Protein AF-V6IUZ9-F1 (afdb_monomer)

Structure (mmCIF, N/CA/C/O backbone):
data_AF-V6IUZ9-F1
#
_entry.id   AF-V6IUZ9-F1
#
loop_
_atom_site.group_PDB
_atom_site.id
_atom_site.type_symbol
_atom_site.label_atom_id
_atom_site.label_alt_id
_atom_site.label_comp_id
_atom_site.label_asym_id
_atom_site.label_entity_id
_atom_site.label_seq_id
_atom_site.pdbx_PDB_ins_code
_atom_site.Cartn_x
_atom_site.Cartn_y
_atom_site.Cartn_z
_atom_site.occupancy
_atom_site.B_iso_or_equiv
_atom_site.auth_seq_id
_atom_site.auth_comp_id
_atom_site.auth_asym_id
_atom_site.auth_atom_id
_atom_site.pdbx_PDB_model_num
ATOM 1 N N . MET A 1 1 ? -15.419 5.160 4.694 1.00 86.56 1 MET A N 1
ATOM 2 C CA . MET A 1 1 ? -15.699 4.180 3.607 1.00 86.56 1 MET A CA 1
ATOM 3 C C . MET A 1 1 ? -14.769 3.001 3.782 1.00 86.56 1 MET A C 1
ATOM 5 O O . MET A 1 1 ? -13.573 3.229 3.880 1.00 86.56 1 MET A O 1
ATOM 9 N N . ILE A 1 2 ? -15.279 1.770 3.816 1.00 90.25 2 ILE A N 1
ATOM 10 C CA . ILE A 1 2 ? -14.413 0.590 3.940 1.00 90.25 2 ILE A CA 1
ATOM 11 C C . ILE A 1 2 ? -13.871 0.221 2.558 1.00 90.25 2 ILE A C 1
ATOM 13 O O . ILE A 1 2 ? -14.644 0.070 1.610 1.00 90.25 2 ILE A O 1
ATOM 17 N N . ARG A 1 3 ? -12.548 0.097 2.434 1.00 90.25 3 ARG A N 1
ATOM 18 C CA . ARG A 1 3 ? -11.865 -0.274 1.189 1.00 90.25 3 ARG A CA 1
ATOM 19 C C . ARG A 1 3 ? -10.835 -1.363 1.442 1.00 90.25 3 ARG A C 1
ATOM 21 O O . ARG A 1 3 ? -10.183 -1.391 2.481 1.00 90.25 3 ARG A O 1
ATOM 28 N N . LYS A 1 4 ? -10.644 -2.218 0.438 1.00 94.12 4 LYS A N 1
ATOM 29 C CA . LYS A 1 4 ? -9.574 -3.216 0.422 1.00 94.12 4 LYS A CA 1
ATOM 30 C C . LYS A 1 4 ? -8.255 -2.566 0.018 1.00 94.12 4 LYS A C 1
ATOM 32 O O . LYS A 1 4 ? -8.095 -2.129 -1.123 1.00 94.12 4 LYS A O 1
ATOM 37 N N . MET A 1 5 ? -7.314 -2.555 0.951 1.00 94.38 5 MET A N 1
ATOM 38 C CA . MET A 1 5 ? -5.925 -2.181 0.744 1.00 94.38 5 MET A CA 1
ATOM 39 C C . MET A 1 5 ? -5.092 -3.429 0.461 1.00 94.38 5 MET A C 1
ATOM 41 O O . MET A 1 5 ? -5.119 -4.395 1.225 1.00 94.38 5 MET A O 1
ATOM 45 N N . ILE A 1 6 ? -4.333 -3.408 -0.629 1.00 95.44 6 ILE A N 1
ATOM 46 C CA . ILE A 1 6 ? -3.400 -4.469 -1.007 1.00 95.44 6 ILE A CA 1
ATOM 47 C C . ILE A 1 6 ? -1.989 -3.919 -0.859 1.00 95.44 6 ILE A C 1
ATOM 49 O O . ILE A 1 6 ? -1.600 -2.983 -1.556 1.00 95.44 6 ILE A O 1
ATOM 53 N N . ILE A 1 7 ? -1.214 -4.525 0.034 1.00 93.25 7 ILE A N 1
ATOM 54 C CA . ILE A 1 7 ? 0.199 -4.198 0.194 1.00 93.25 7 ILE A CA 1
ATOM 55 C C . ILE A 1 7 ? 0.966 -5.004 -0.847 1.00 93.25 7 ILE A C 1
ATOM 57 O O . ILE A 1 7 ? 0.860 -6.232 -0.882 1.00 93.25 7 ILE A O 1
ATOM 61 N N . ILE A 1 8 ? 1.730 -4.323 -1.694 1.00 91.88 8 ILE A N 1
ATOM 62 C CA . ILE A 1 8 ? 2.538 -4.937 -2.744 1.00 91.88 8 ILE A CA 1
ATOM 63 C C . ILE A 1 8 ? 4.029 -4.713 -2.505 1.00 91.88 8 ILE A C 1
ATOM 65 O O . ILE A 1 8 ? 4.448 -3.772 -1.825 1.00 91.88 8 ILE A O 1
ATOM 69 N N . LYS A 1 9 ? 4.842 -5.573 -3.114 1.00 87.50 9 LYS A N 1
ATOM 70 C CA . LYS A 1 9 ? 6.285 -5.382 -3.235 1.00 87.50 9 LYS A CA 1
ATOM 71 C C . LYS A 1 9 ? 6.705 -5.674 -4.670 1.00 87.50 9 LYS A C 1
ATOM 73 O O . LYS A 1 9 ? 6.317 -6.692 -5.239 1.00 87.50 9 LYS A O 1
ATOM 78 N N . PHE A 1 10 ? 7.478 -4.763 -5.253 1.00 82.75 10 PHE A N 1
ATOM 79 C CA . PHE A 1 10 ? 8.075 -4.967 -6.569 1.00 82.75 10 PHE A CA 1
ATOM 80 C C . PHE A 1 10 ? 9.239 -5.955 -6.463 1.00 82.75 10 PHE A C 1
ATOM 82 O O . PHE A 1 10 ? 10.078 -5.820 -5.570 1.00 82.75 10 PHE A O 1
ATOM 89 N N . LEU A 1 11 ? 9.263 -6.940 -7.362 1.00 75.69 11 LEU A N 1
ATOM 90 C CA . LEU A 1 11 ? 10.413 -7.824 -7.585 1.00 75.69 11 LEU A CA 1
ATOM 91 C C . LEU A 1 11 ? 11.444 -7.118 -8.459 1.00 75.69 11 LEU A C 1
ATOM 93 O O . LEU A 1 11 ? 12.626 -7.102 -8.142 1.00 75.69 11 LEU A O 1
ATOM 97 N N . ASP A 1 12 ? 10.950 -6.478 -9.516 1.00 69.12 12 ASP A N 1
ATOM 98 C CA . ASP A 1 12 ? 11.737 -5.695 -10.450 1.00 69.12 12 ASP A CA 1
ATOM 99 C C . ASP A 1 12 ? 10.985 -4.399 -10.766 1.00 69.12 12 ASP A C 1
ATOM 101 O O . ASP A 1 12 ? 9.831 -4.405 -11.211 1.00 69.12 12 ASP A O 1
ATOM 105 N N . ARG A 1 13 ? 11.650 -3.272 -10.507 1.00 63.53 13 ARG A N 1
ATOM 106 C CA . ARG A 1 13 ? 11.099 -1.934 -10.740 1.00 63.53 13 ARG A CA 1
ATOM 107 C C . ARG A 1 13 ? 11.005 -1.596 -12.230 1.00 63.53 13 ARG A C 1
ATOM 109 O O . ARG A 1 13 ? 10.124 -0.824 -12.594 1.00 63.53 13 ARG A O 1
ATOM 116 N N . ARG A 1 14 ? 11.867 -2.163 -13.086 1.00 66.19 14 ARG A N 1
ATOM 117 C CA . ARG A 1 14 ? 11.869 -1.927 -14.542 1.00 66.19 14 ARG A CA 1
ATOM 118 C C . ARG A 1 14 ? 10.701 -2.637 -15.226 1.00 66.19 14 ARG A C 1
ATOM 120 O O . ARG A 1 14 ? 10.122 -2.101 -16.163 1.00 66.19 14 ARG A O 1
ATOM 127 N N . HIS A 1 15 ? 10.311 -3.802 -14.715 1.00 63.91 15 HIS A N 1
ATOM 128 C CA . HIS A 1 15 ? 9.283 -4.645 -15.332 1.00 63.91 15 HIS A CA 1
ATOM 129 C C . HIS A 1 15 ? 7.888 -4.472 -14.711 1.00 63.91 15 HIS A C 1
ATOM 131 O O . HIS A 1 15 ? 6.947 -5.150 -15.112 1.00 63.91 15 HIS A O 1
ATOM 137 N N . SER A 1 16 ? 7.730 -3.559 -13.740 1.00 68.12 16 SER A N 1
ATOM 138 C CA . SER A 1 16 ? 6.484 -3.362 -12.975 1.00 68.12 16 SER A CA 1
ATOM 139 C C . SER A 1 16 ? 5.926 -4.657 -12.369 1.00 68.12 16 SER A C 1
ATOM 141 O O . SER A 1 16 ? 4.742 -4.736 -12.040 1.00 68.12 16 SER A O 1
ATOM 143 N N . THR A 1 17 ? 6.775 -5.670 -12.187 1.00 81.56 17 THR A N 1
ATOM 144 C CA . THR A 1 17 ? 6.373 -6.962 -11.644 1.00 81.56 17 THR A CA 1
ATOM 145 C C . THR A 1 17 ? 6.303 -6.841 -10.134 1.00 81.56 17 THR A C 1
ATOM 147 O O . THR A 1 17 ? 7.313 -6.621 -9.459 1.00 81.56 17 THR A O 1
ATOM 150 N N . TRP A 1 18 ? 5.101 -6.990 -9.591 1.00 86.06 18 TRP A N 1
ATOM 151 C CA . TRP A 1 18 ? 4.844 -6.952 -8.160 1.00 86.06 18 TRP A CA 1
ATOM 152 C C . TRP A 1 18 ? 4.139 -8.217 -7.700 1.00 86.06 18 TRP A C 1
ATOM 154 O O . TRP A 1 18 ? 3.449 -8.890 -8.462 1.00 86.06 18 TRP A O 1
ATOM 164 N N . TYR A 1 19 ? 4.289 -8.510 -6.416 1.00 87.12 19 TYR A N 1
ATOM 165 C CA . TYR A 1 19 ? 3.517 -9.537 -5.742 1.00 87.12 19 TYR A CA 1
ATOM 166 C C . TYR A 1 19 ? 2.780 -8.939 -4.552 1.00 87.12 19 TYR A C 1
ATOM 168 O O . TYR A 1 19 ? 3.189 -7.934 -3.961 1.00 87.12 19 TYR A O 1
ATOM 176 N N . LYS A 1 20 ? 1.659 -9.570 -4.219 1.00 91.19 20 LYS A N 1
ATOM 177 C CA . LYS A 1 20 ? 0.869 -9.246 -3.041 1.00 91.19 20 LYS A CA 1
ATOM 178 C C . LYS A 1 20 ? 1.603 -9.738 -1.797 1.00 91.19 20 LYS A C 1
ATOM 180 O O . LYS A 1 20 ? 1.891 -10.923 -1.680 1.00 91.19 20 LYS A O 1
ATOM 185 N N . VAL A 1 21 ? 1.872 -8.822 -0.879 1.00 91.25 21 VAL A N 1
ATOM 186 C CA . VAL A 1 21 ? 2.461 -9.110 0.432 1.00 91.25 21 VAL A CA 1
ATOM 187 C C . VAL A 1 21 ? 1.362 -9.384 1.448 1.00 91.25 21 VAL A C 1
ATOM 189 O O . VAL A 1 21 ? 1.450 -10.343 2.203 1.00 91.25 21 VAL A O 1
ATOM 192 N N . ASP A 1 22 ? 0.330 -8.538 1.469 1.00 93.44 22 ASP A N 1
ATOM 193 C CA . ASP A 1 22 ? -0.728 -8.585 2.478 1.00 93.44 22 ASP A CA 1
ATOM 194 C C . ASP A 1 22 ? -2.002 -7.885 1.962 1.00 93.44 22 ASP A C 1
ATOM 196 O O . ASP A 1 22 ? -1.977 -7.178 0.947 1.00 93.44 22 ASP A O 1
ATOM 200 N N . GLN A 1 23 ? -3.130 -8.092 2.639 1.00 94.69 23 GLN A N 1
ATOM 201 C CA . GLN A 1 23 ? -4.397 -7.419 2.367 1.00 94.69 23 GLN A CA 1
ATOM 202 C C . GLN A 1 23 ? -5.101 -7.047 3.663 1.00 94.69 23 GLN A C 1
ATOM 204 O O . GLN A 1 23 ? -5.232 -7.871 4.562 1.00 94.69 23 GLN A O 1
ATOM 209 N N . LYS A 1 24 ? -5.631 -5.826 3.711 1.00 93.12 24 LYS A N 1
ATOM 210 C CA . LYS A 1 24 ? -6.380 -5.316 4.858 1.00 93.12 24 LYS A CA 1
ATOM 211 C C . LYS A 1 24 ? -7.601 -4.548 4.401 1.00 93.12 24 LYS A C 1
ATOM 213 O O . LYS A 1 24 ? -7.559 -3.891 3.363 1.00 93.12 24 LYS A O 1
ATOM 218 N N . ASP A 1 25 ? -8.652 -4.597 5.199 1.00 94.25 25 ASP A N 1
ATOM 219 C CA . ASP A 1 25 ? -9.750 -3.651 5.076 1.00 94.25 25 ASP A CA 1
ATOM 220 C C . ASP A 1 25 ? -9.400 -2.415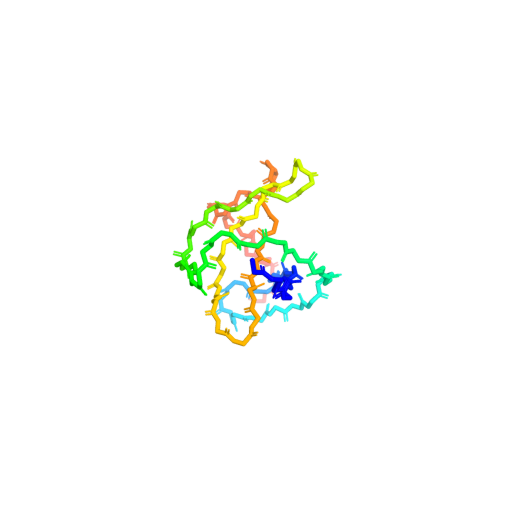 5.903 1.00 94.25 25 ASP A C 1
ATOM 222 O O . ASP A 1 25 ? -9.002 -2.523 7.064 1.00 94.25 25 ASP A O 1
ATOM 226 N N . ILE A 1 26 ? -9.480 -1.246 5.277 1.00 92.25 26 ILE A N 1
ATOM 227 C CA . ILE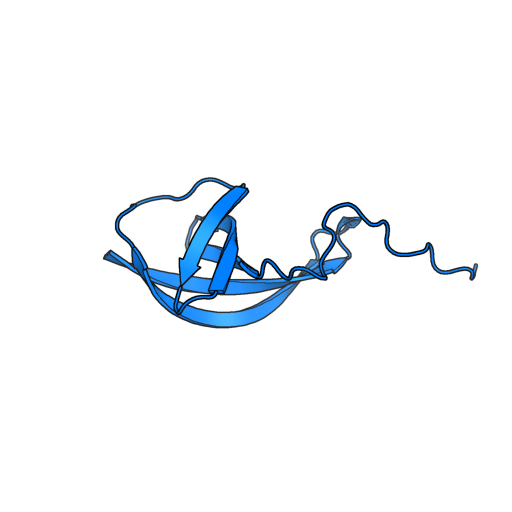 A 1 26 ? -9.180 0.034 5.912 1.00 92.25 26 ILE A CA 1
ATOM 228 C C . ILE A 1 26 ? -10.378 0.962 5.797 1.00 92.25 26 ILE A C 1
ATOM 230 O O . ILE A 1 26 ? -11.139 0.911 4.826 1.00 92.25 26 ILE A O 1
ATOM 234 N N . GLU A 1 27 ? -10.526 1.837 6.782 1.00 91.25 27 GLU A N 1
ATOM 235 C CA . GLU A 1 27 ? -11.468 2.937 6.699 1.00 91.25 27 GLU A CA 1
ATOM 236 C C . GLU A 1 27 ? -10.793 4.153 6.059 1.00 91.25 27 GLU A C 1
ATOM 238 O O . GLU A 1 27 ? -9.822 4.703 6.573 1.00 91.25 27 GLU A O 1
ATOM 243 N N . CYS A 1 28 ? -11.304 4.556 4.899 1.00 85.94 28 CYS A N 1
ATOM 244 C CA . CYS A 1 28 ? -10.835 5.714 4.154 1.00 85.94 28 CYS A CA 1
ATOM 245 C C . CYS A 1 28 ? -11.822 6.874 4.274 1.00 85.94 28 CYS A C 1
ATOM 247 O O . CYS A 1 28 ? -13.038 6.689 4.126 1.00 85.94 28 CYS A O 1
ATOM 249 N N . ASN A 1 29 ? -11.267 8.078 4.419 1.00 84.75 29 ASN A N 1
ATOM 250 C CA . ASN A 1 29 ? -12.003 9.339 4.300 1.00 84.75 29 ASN A CA 1
ATOM 251 C C . ASN A 1 29 ? -12.145 9.788 2.836 1.00 84.75 29 ASN A C 1
ATOM 253 O O . ASN A 1 29 ? -13.061 10.533 2.501 1.00 84.75 29 ASN A O 1
ATOM 257 N N . HIS A 1 30 ? -11.262 9.309 1.952 1.00 84.19 30 HIS A N 1
ATOM 258 C CA . HIS A 1 30 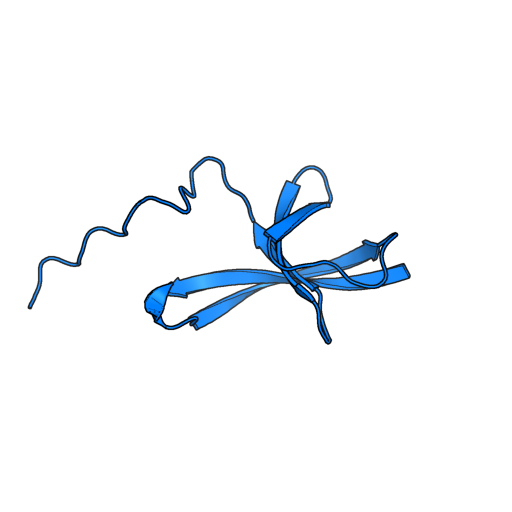? -11.233 9.678 0.538 1.00 84.19 30 HIS A CA 1
ATOM 259 C C . HIS A 1 30 ? -11.803 8.574 -0.351 1.00 84.19 30 HIS A C 1
ATOM 261 O O . HIS A 1 30 ? -11.588 7.381 -0.122 1.00 84.19 30 HIS A O 1
ATOM 267 N N . ARG A 1 31 ? -12.519 8.990 -1.402 1.00 85.06 31 ARG A N 1
ATOM 268 C CA . ARG A 1 31 ? -13.056 8.082 -2.424 1.00 85.06 31 ARG A CA 1
ATOM 269 C C . ARG A 1 31 ? -11.978 7.570 -3.373 1.00 85.06 31 ARG A C 1
ATOM 271 O O . ARG A 1 31 ? -12.058 6.422 -3.794 1.00 85.06 31 ARG A O 1
ATOM 278 N N . HIS A 1 32 ? -10.994 8.415 -3.668 1.00 87.94 32 HIS A N 1
ATOM 279 C CA . HIS A 1 32 ? -9.837 8.084 -4.486 1.00 87.94 32 HIS A CA 1
ATOM 280 C C . HIS A 1 32 ? -8.576 8.694 -3.878 1.00 87.94 32 HIS A C 1
ATOM 282 O O . HIS A 1 32 ? -8.626 9.805 -3.349 1.00 87.94 32 HIS A O 1
ATOM 288 N N . TYR A 1 33 ? -7.481 7.955 -3.973 1.00 92.00 33 TYR A N 1
ATOM 289 C CA . TYR A 1 33 ? -6.124 8.392 -3.696 1.00 92.00 33 TYR A CA 1
ATOM 290 C C . TYR A 1 33 ? -5.358 8.504 -5.010 1.00 92.00 33 TYR A C 1
ATOM 292 O O . TYR A 1 33 ? -5.597 7.747 -5.953 1.00 92.00 33 TYR A O 1
ATOM 300 N N . TYR A 1 34 ? -4.422 9.439 -5.071 1.00 93.00 34 TYR A N 1
ATOM 301 C CA . TYR A 1 34 ? -3.540 9.599 -6.214 1.00 93.00 34 TYR A CA 1
ATOM 302 C C . TYR A 1 34 ? -2.259 8.796 -6.017 1.00 93.00 34 TYR A C 1
ATOM 304 O O . TYR A 1 34 ? -1.790 8.569 -4.902 1.00 93.00 34 TYR A O 1
ATOM 312 N N . LYS A 1 35 ? -1.663 8.362 -7.128 1.00 92.00 35 LYS A N 1
ATOM 313 C CA . LYS A 1 35 ? -0.339 7.742 -7.101 1.00 92.00 35 LYS A CA 1
ATOM 314 C C . LYS A 1 35 ? 0.667 8.703 -6.462 1.00 92.00 35 LYS A C 1
ATOM 316 O O . LYS A 1 35 ? 0.785 9.846 -6.892 1.00 92.00 35 LYS A O 1
ATOM 321 N N . GLY A 1 36 ? 1.422 8.207 -5.487 1.00 89.25 36 GLY A N 1
ATOM 322 C CA . GLY A 1 36 ? 2.370 8.989 -4.697 1.00 89.25 36 GLY A CA 1
ATOM 323 C C . GLY A 1 36 ? 1.809 9.506 -3.371 1.00 89.25 36 GLY A C 1
ATOM 324 O O . GLY A 1 36 ? 2.603 9.927 -2.531 1.00 89.25 36 GLY A O 1
ATOM 325 N N . ASP A 1 37 ? 0.492 9.432 -3.144 1.00 93.62 37 ASP A N 1
ATOM 326 C CA . ASP A 1 37 ? -0.092 9.795 -1.853 1.00 93.62 37 ASP A CA 1
ATOM 327 C C . ASP A 1 37 ? 0.474 8.916 -0.736 1.00 93.62 37 ASP A C 1
ATOM 329 O O . ASP A 1 37 ? 0.739 7.724 -0.917 1.00 93.62 37 ASP A O 1
ATOM 333 N N . ILE A 1 38 ? 0.633 9.508 0.446 1.00 91.88 38 ILE A N 1
ATOM 334 C CA . ILE A 1 38 ? 1.076 8.793 1.639 1.00 91.88 38 ILE A CA 1
ATOM 335 C C . ILE A 1 38 ? -0.134 8.554 2.529 1.00 91.88 38 ILE A C 1
ATOM 337 O O . ILE A 1 38 ? -0.796 9.497 2.956 1.00 91.88 38 ILE A O 1
ATOM 341 N N . ILE A 1 39 ? -0.381 7.289 2.851 1.00 90.81 39 ILE A N 1
ATOM 342 C CA . ILE A 1 39 ? -1.395 6.893 3.824 1.00 90.81 39 ILE A CA 1
ATOM 343 C C . ILE A 1 39 ? -0.732 6.279 5.050 1.00 90.81 39 ILE A C 1
ATOM 345 O O . ILE A 1 39 ? 0.299 5.609 4.949 1.00 90.81 39 ILE A O 1
ATOM 349 N N . GLU A 1 40 ? -1.342 6.481 6.210 1.00 91.56 40 GLU A N 1
ATOM 350 C CA . GLU A 1 40 ? -0.903 5.878 7.460 1.00 91.56 40 GLU A CA 1
ATOM 351 C C . GLU A 1 40 ? -1.974 4.921 7.975 1.00 91.56 40 GLU A C 1
ATOM 353 O O . GLU A 1 40 ? -3.133 5.294 8.144 1.00 91.56 40 GLU A O 1
ATOM 358 N N . VAL A 1 41 ? -1.588 3.664 8.189 1.00 89.12 41 VAL A N 1
ATOM 359 C CA . VAL A 1 41 ? -2.480 2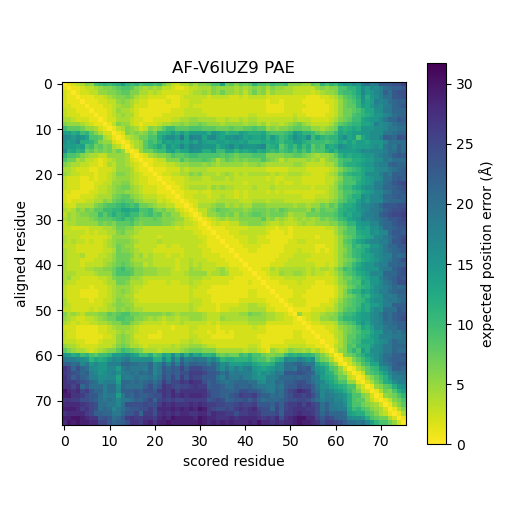.605 8.668 1.00 89.12 41 VAL A CA 1
ATOM 360 C C . VAL A 1 41 ? -1.753 1.832 9.759 1.00 89.12 41 VAL A C 1
ATOM 362 O O . VAL A 1 41 ? -0.685 1.269 9.517 1.00 89.12 41 VAL A O 1
ATOM 365 N N . ASN A 1 42 ? -2.331 1.784 10.962 1.00 88.06 42 ASN A N 1
ATOM 366 C CA . ASN A 1 42 ? -1.758 1.115 12.139 1.00 88.06 42 ASN A CA 1
ATOM 367 C C . ASN A 1 42 ? -0.309 1.555 12.442 1.00 8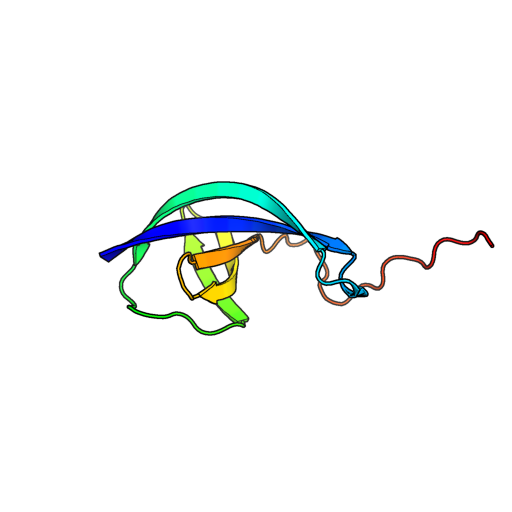8.06 42 ASN A C 1
ATOM 369 O O . ASN A 1 42 ? 0.558 0.712 12.680 1.00 88.06 42 ASN A O 1
ATOM 373 N N . GLY A 1 43 ? -0.033 2.862 12.359 1.00 88.25 43 GLY A N 1
ATOM 374 C CA . GLY A 1 43 ? 1.295 3.439 12.604 1.00 88.25 43 GLY A CA 1
ATOM 375 C C . GLY A 1 43 ? 2.343 3.119 11.531 1.00 88.25 43 GLY A C 1
ATOM 376 O O . GLY A 1 43 ? 3.531 3.348 11.740 1.00 88.25 43 GLY A O 1
ATOM 377 N N . LYS A 1 44 ? 1.933 2.558 10.386 1.00 90.25 44 LYS A N 1
ATOM 378 C CA . LYS A 1 44 ? 2.809 2.280 9.242 1.00 90.25 44 LYS A CA 1
ATOM 379 C C . LYS A 1 44 ? 2.437 3.171 8.071 1.00 90.25 44 LYS A C 1
ATOM 381 O O . LYS A 1 44 ? 1.258 3.314 7.748 1.00 90.25 44 LYS A O 1
ATOM 386 N N . ARG A 1 45 ? 3.452 3.726 7.409 1.00 91.88 45 ARG A N 1
ATOM 387 C CA . ARG A 1 45 ? 3.285 4.590 6.238 1.00 91.88 45 ARG A CA 1
ATOM 388 C C . ARG A 1 45 ? 3.389 3.777 4.957 1.00 91.88 45 ARG A C 1
ATOM 390 O O . ARG A 1 45 ? 4.281 2.940 4.796 1.00 91.88 45 ARG A O 1
ATOM 397 N N . TYR A 1 46 ? 2.479 4.047 4.036 1.00 92.31 46 TYR A N 1
ATOM 398 C CA . TYR A 1 46 ? 2.425 3.402 2.738 1.00 92.31 46 TYR A CA 1
ATOM 399 C C . TYR A 1 46 ? 2.298 4.452 1.637 1.00 92.31 46 TYR A C 1
ATOM 401 O O . TYR A 1 46 ? 1.561 5.422 1.785 1.00 92.31 46 TYR A O 1
ATOM 409 N N . CYS A 1 47 ? 3.004 4.236 0.531 1.00 92.62 47 CYS A N 1
ATOM 410 C CA . CYS A 1 47 ? 2.894 5.038 -0.679 1.00 92.62 47 CYS A CA 1
ATOM 411 C C . CYS A 1 47 ? 1.874 4.395 -1.619 1.00 92.62 47 CYS A C 1
ATOM 413 O O . CYS A 1 47 ? 1.955 3.194 -1.901 1.00 92.62 47 CYS A O 1
ATOM 415 N N . VAL A 1 48 ? 0.919 5.182 -2.100 1.00 93.19 48 VAL A N 1
ATOM 416 C CA . VAL A 1 48 ? -0.095 4.742 -3.052 1.00 93.19 48 VAL A CA 1
ATOM 417 C C . VAL A 1 48 ? 0.547 4.538 -4.417 1.00 93.19 48 VAL A C 1
ATOM 419 O O . VAL A 1 48 ? 1.163 5.436 -4.987 1.00 93.19 48 VAL A O 1
ATOM 422 N N . ILE A 1 49 ? 0.393 3.332 -4.950 1.00 92.50 49 ILE A N 1
ATOM 423 C CA . ILE A 1 49 ? 0.873 2.968 -6.282 1.00 92.50 49 ILE A CA 1
ATOM 424 C C . ILE A 1 49 ? -0.251 3.110 -7.301 1.00 92.50 49 ILE A C 1
ATOM 426 O O . ILE A 1 49 ? -0.010 3.580 -8.412 1.00 92.50 49 ILE A O 1
ATOM 430 N N . ASP A 1 50 ? -1.459 2.700 -6.916 1.00 92.81 50 ASP A N 1
ATOM 431 C CA . ASP A 1 50 ? -2.642 2.703 -7.764 1.00 92.81 50 ASP A CA 1
ATOM 432 C C . ASP A 1 50 ? -3.922 2.623 -6.916 1.00 92.81 50 ASP A C 1
ATOM 434 O O . ASP A 1 50 ? -3.922 1.996 -5.853 1.00 92.81 50 ASP A O 1
ATOM 438 N N . ASP A 1 5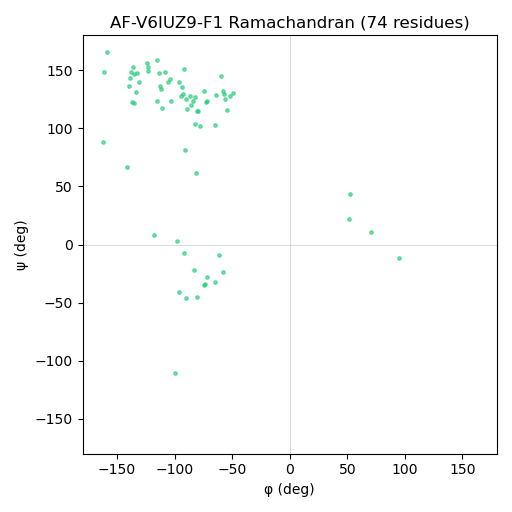1 ? -5.012 3.227 -7.390 1.00 92.31 51 ASP A N 1
ATOM 439 C CA . ASP A 1 51 ? -6.287 3.258 -6.672 1.00 92.31 51 ASP A CA 1
ATOM 440 C C . ASP A 1 51 ? -7.514 3.112 -7.586 1.00 92.31 51 ASP A C 1
ATOM 442 O O . ASP A 1 51 ? -8.344 4.014 -7.748 1.00 92.31 51 ASP A O 1
ATOM 446 N N . HIS A 1 52 ? -7.627 1.926 -8.181 1.00 88.19 52 HIS A N 1
ATOM 447 C CA . HIS A 1 52 ? -8.782 1.508 -8.972 1.00 88.19 52 HIS A CA 1
ATOM 448 C C . HIS A 1 52 ? -9.725 0.612 -8.150 1.00 88.19 52 HIS A C 1
ATOM 450 O O . HIS A 1 52 ? -10.382 1.069 -7.219 1.00 88.19 52 HIS A O 1
ATOM 456 N N . THR A 1 53 ? -9.807 -0.682 -8.479 1.00 87.69 53 THR A N 1
ATOM 457 C CA . THR A 1 53 ? -10.642 -1.664 -7.763 1.00 87.69 53 THR A CA 1
ATOM 458 C C . THR A 1 53 ? -10.185 -1.879 -6.320 1.00 87.69 53 THR A C 1
ATOM 460 O O . THR A 1 53 ? -10.995 -2.157 -5.439 1.00 87.69 53 THR A O 1
ATOM 463 N N . TYR A 1 54 ? -8.880 -1.762 -6.087 1.00 91.25 54 TYR A N 1
ATOM 464 C CA . TYR A 1 54 ? -8.238 -1.928 -4.792 1.00 91.25 54 TYR A CA 1
ATOM 465 C C . TYR A 1 54 ? -7.231 -0.806 -4.600 1.00 91.25 54 TYR A C 1
ATOM 467 O O . TYR A 1 54 ? -6.567 -0.418 -5.563 1.00 91.25 54 TYR A O 1
ATOM 475 N N . LEU A 1 55 ? -7.065 -0.364 -3.355 1.00 94.44 55 LEU A N 1
ATOM 476 C CA . LEU A 1 55 ? -6.011 0.576 -3.008 1.00 94.44 55 LEU A CA 1
ATOM 477 C C . LEU A 1 55 ? -4.689 -0.190 -2.913 1.00 94.44 55 LEU A C 1
ATOM 479 O O . LEU A 1 55 ? -4.444 -0.904 -1.937 1.00 94.44 55 LEU A O 1
ATOM 483 N N . ARG A 1 56 ? -3.853 -0.095 -3.946 1.00 94.38 56 ARG A N 1
ATOM 484 C CA . ARG A 1 56 ? -2.545 -0.755 -3.994 1.00 94.38 56 ARG A CA 1
ATOM 485 C C . ARG A 1 56 ? -1.492 0.168 -3.430 1.00 94.38 56 ARG A C 1
ATOM 487 O O . ARG A 1 56 ? -1.302 1.283 -3.915 1.00 94.38 56 ARG A O 1
ATOM 494 N N . VAL A 1 57 ? -0.767 -0.327 -2.438 1.00 92.81 57 VAL A N 1
ATOM 495 C CA . VAL A 1 57 ? 0.220 0.476 -1.730 1.00 92.81 57 VAL A CA 1
ATOM 496 C C . VAL A 1 57 ? 1.512 -0.283 -1.514 1.00 92.81 57 VAL A C 1
ATOM 498 O O . VAL A 1 57 ? 1.527 -1.507 -1.397 1.00 92.81 57 VAL A O 1
ATOM 501 N N . GLN A 1 58 ? 2.604 0.457 -1.415 1.00 91.38 58 GLN A N 1
ATOM 502 C CA . GLN A 1 58 ? 3.906 -0.070 -1.049 1.00 91.38 58 GLN A CA 1
ATOM 503 C C . GLN A 1 58 ? 4.307 0.471 0.321 1.00 91.38 58 GLN A C 1
ATOM 505 O O . GLN A 1 58 ? 4.178 1.664 0.584 1.00 91.38 58 GLN A O 1
ATOM 510 N N . MET A 1 59 ? 4.796 -0.401 1.204 1.00 89.69 59 MET A N 1
ATOM 511 C CA . MET A 1 59 ? 5.287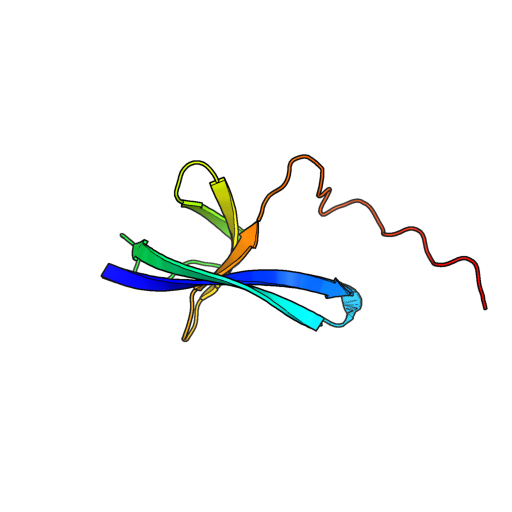 0.022 2.517 1.00 89.69 59 MET A CA 1
ATOM 512 C C . MET A 1 59 ? 6.502 0.940 2.355 1.00 89.69 59 MET A C 1
ATOM 514 O O . MET A 1 59 ? 7.458 0.586 1.662 1.00 89.69 59 MET A O 1
ATOM 518 N N . MET A 1 60 ? 6.466 2.101 3.007 1.00 84.38 60 MET A N 1
ATOM 519 C CA . MET A 1 60 ? 7.619 2.989 3.105 1.00 84.38 60 MET A CA 1
ATOM 520 C C . MET A 1 60 ? 8.495 2.469 4.244 1.00 84.38 60 MET A C 1
ATOM 522 O O . MET A 1 60 ? 8.138 2.588 5.411 1.00 84.38 60 MET A O 1
ATOM 526 N N . SER A 1 61 ? 9.601 1.810 3.909 1.00 71.12 61 SER A N 1
ATOM 527 C CA . SER A 1 61 ? 10.628 1.449 4.890 1.00 71.12 61 SER A CA 1
ATOM 528 C C . SER A 1 61 ? 11.718 2.510 4.857 1.00 71.12 61 SER A C 1
ATOM 530 O O . SER A 1 61 ? 12.146 2.877 3.766 1.00 71.12 61 SER A O 1
ATOM 532 N N . ASP A 1 62 ? 12.241 2.906 6.017 1.00 58.03 62 ASP A N 1
ATO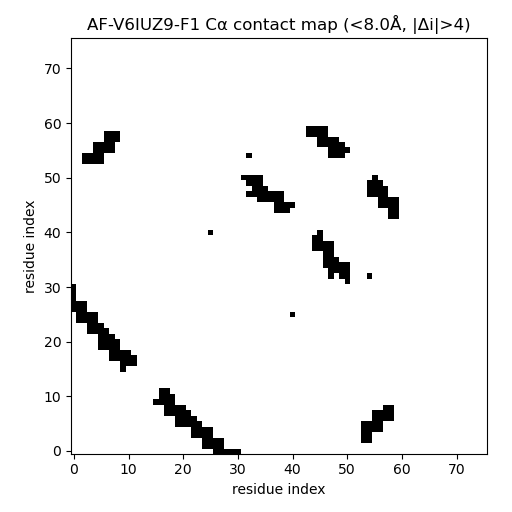M 533 C CA . ASP A 1 62 ? 13.400 3.813 6.108 1.00 58.03 62 ASP A CA 1
ATOM 534 C C . ASP A 1 62 ? 14.641 3.257 5.377 1.00 58.03 62 ASP A C 1
ATOM 536 O O . ASP A 1 62 ? 15.481 4.008 4.894 1.00 58.03 62 ASP A O 1
ATOM 540 N N . ASN A 1 63 ? 14.710 1.929 5.207 1.00 50.53 63 ASN A N 1
ATOM 541 C CA . ASN A 1 63 ? 15.755 1.228 4.449 1.00 50.53 63 ASN A CA 1
ATOM 542 C C . ASN A 1 63 ? 15.420 1.001 2.964 1.00 50.53 63 ASN A C 1
ATOM 544 O O . ASN A 1 63 ? 16.262 0.519 2.208 1.00 50.53 63 ASN A O 1
ATOM 548 N N . VAL A 1 64 ? 14.197 1.306 2.517 1.00 49.56 64 VAL A N 1
ATOM 549 C CA . VAL A 1 64 ? 13.841 1.237 1.095 1.00 49.56 64 VAL A CA 1
ATOM 550 C C . VAL A 1 64 ? 14.120 2.605 0.511 1.00 49.56 64 VAL A C 1
ATOM 552 O O . VAL A 1 64 ? 13.234 3.438 0.334 1.00 49.56 64 VAL A O 1
ATOM 555 N N . ASN A 1 65 ? 15.389 2.833 0.193 1.00 44.91 65 ASN A N 1
ATOM 556 C CA . ASN A 1 65 ? 15.749 3.960 -0.635 1.00 44.91 65 ASN A CA 1
ATOM 557 C C . ASN A 1 65 ? 15.118 3.728 -2.024 1.00 44.91 65 ASN A C 1
ATOM 559 O O . ASN A 1 65 ? 15.563 2.898 -2.823 1.00 44.91 65 ASN A O 1
ATOM 563 N N . LEU A 1 66 ? 14.014 4.426 -2.307 1.00 47.75 66 LEU A N 1
ATOM 564 C CA . LEU A 1 66 ? 13.371 4.432 -3.626 1.00 47.75 66 LEU A CA 1
ATOM 565 C C . LEU A 1 66 ? 14.312 4.987 -4.714 1.00 47.75 66 LEU A C 1
ATOM 567 O O . LEU A 1 66 ? 14.034 4.795 -5.893 1.00 47.75 66 LEU A O 1
ATOM 571 N N . TYR A 1 67 ? 15.460 5.550 -4.324 1.00 45.59 67 TYR A N 1
ATOM 572 C CA . TYR A 1 67 ? 16.491 6.111 -5.191 1.00 45.59 67 TYR A CA 1
ATOM 573 C C . TYR A 1 67 ? 17.858 5.418 -5.089 1.00 45.59 67 TYR A C 1
ATOM 575 O O . TYR A 1 67 ? 18.812 5.904 -5.687 1.00 45.59 67 TYR A O 1
ATOM 583 N N . HIS A 1 68 ? 17.998 4.291 -4.376 1.00 40.91 68 HIS A N 1
ATOM 584 C CA . HIS A 1 68 ? 19.159 3.430 -4.624 1.00 40.91 68 HIS A CA 1
ATOM 585 C C . HIS A 1 68 ? 18.848 2.477 -5.767 1.00 40.91 68 HIS A C 1
ATOM 587 O O . HIS A 1 68 ? 17.907 1.681 -5.707 1.00 40.91 68 HIS A O 1
ATOM 593 N N . SER A 1 69 ? 19.664 2.587 -6.809 1.00 40.81 69 SER A N 1
ATOM 594 C CA . SER A 1 69 ? 19.856 1.550 -7.806 1.00 40.81 69 SER A CA 1
ATOM 595 C C . SER A 1 69 ? 20.126 0.232 -7.084 1.00 40.81 69 SER A C 1
ATOM 597 O O . SER A 1 69 ? 20.968 0.167 -6.188 1.00 40.81 69 SER A O 1
ATOM 599 N N . ILE A 1 70 ? 19.401 -0.817 -7.461 1.00 55.78 70 ILE A N 1
ATOM 600 C CA . ILE A 1 70 ? 19.857 -2.182 -7.195 1.00 55.78 70 ILE A CA 1
ATOM 601 C C . ILE A 1 70 ? 21.232 -2.274 -7.881 1.00 55.78 70 ILE A C 1
ATOM 603 O O . ILE A 1 70 ? 21.323 -1.799 -9.019 1.00 55.78 70 ILE A O 1
ATOM 607 N N . PRO A 1 71 ? 22.296 -2.779 -7.226 1.00 50.38 71 PRO A N 1
ATOM 608 C CA . PRO A 1 71 ? 23.550 -3.033 -7.923 1.00 50.38 71 PRO A CA 1
ATOM 609 C C . PRO A 1 71 ? 23.224 -3.871 -9.157 1.00 50.38 71 PRO A C 1
ATOM 611 O O . PRO A 1 71 ? 22.496 -4.859 -9.039 1.00 50.38 71 PRO A O 1
ATOM 614 N N . GLU A 1 72 ? 23.669 -3.433 -10.334 1.00 52.16 72 GLU A N 1
ATOM 615 C CA . GLU A 1 72 ? 23.565 -4.271 -11.525 1.00 52.16 72 GLU A CA 1
ATOM 616 C C . GLU A 1 72 ? 24.276 -5.584 -11.213 1.00 52.16 72 GLU A C 1
ATOM 618 O O . GLU A 1 72 ? 25.409 -5.576 -10.729 1.00 52.16 72 GLU A O 1
ATOM 623 N N . ASP A 1 73 ? 23.552 -6.687 -11.395 1.00 52.59 73 ASP A N 1
ATOM 624 C CA . ASP A 1 73 ? 24.068 -8.032 -11.191 1.00 52.59 73 ASP A CA 1
ATOM 625 C C . ASP A 1 73 ? 25.333 -8.175 -12.051 1.00 52.59 73 ASP A C 1
ATOM 627 O O . ASP A 1 73 ? 25.241 -8.022 -13.277 1.00 52.59 73 ASP A O 1
ATOM 631 N N . PRO A 1 74 ? 26.526 -8.363 -11.460 1.00 55.69 74 PRO A N 1
ATOM 632 C CA . PRO A 1 74 ? 27.759 -8.410 -12.219 1.00 55.69 74 PRO A CA 1
ATOM 633 C C . PRO A 1 74 ? 27.923 -9.810 -12.804 1.00 55.69 74 PRO A C 1
ATOM 635 O O . PRO A 1 74 ? 28.870 -10.496 -12.454 1.00 55.69 74 PRO A O 1
ATOM 638 N N . GLU A 1 75 ? 27.008 -10.259 -13.664 1.00 55.53 75 GLU A N 1
ATOM 639 C CA . GLU A 1 75 ? 27.203 -11.489 -14.434 1.00 55.53 75 GLU A CA 1
ATOM 640 C C . GLU A 1 75 ? 26.255 -11.577 -15.643 1.00 55.53 75 GLU A C 1
ATOM 642 O O . GLU A 1 75 ? 25.167 -12.157 -15.591 1.00 55.53 75 GLU A O 1
ATOM 647 N N . LYS A 1 76 ? 26.707 -11.017 -16.774 1.00 44.00 76 LYS A N 1
ATOM 648 C CA . LYS A 1 76 ? 26.785 -11.739 -18.056 1.00 44.00 76 LYS A CA 1
ATOM 649 C C . LYS A 1 76 ? 27.637 -11.016 -19.090 1.00 44.00 76 LYS A C 1
ATOM 651 O O . LYS A 1 76 ? 27.404 -9.809 -19.308 1.00 44.00 76 LYS A O 1
#

Mean predicted aligned error: 8.92 Å

Foldseek 3Di:
DWFKEWEWDDPDPVVSDIDTPDIDIDDDPDPFDDQQDWDADPNWIWGFHDTDNHGYTYTDDPPPPVPDDDPDDPDD

pLDDT: mean 80.32, std 16.93, range [40.81, 95.44]

Solvent-accessible surface area (backbone atoms only — not comparable to full-atom values): 4809 Å² total; per-residue (Å²): 86,84,43,54,36,34,36,38,46,68,81,38,82,90,73,72,41,62,46,81,74,48,76,45,80,42,81,37,95,62,95,68,64,54,67,69,41,77,47,75,57,94,94,39,50,27,35,29,68,41,52,73,99,45,40,30,25,31,73,65,45,97,83,58,54,93,80,59,76,74,78,76,77,93,78,132

Secondary structure (DSSP, 8-state):
-EEEEEEEEEEETTTTEEEEEEEEEEE-S-S---TT-EEEETTEEEEEEEESSSEEEEE--TT--TTSPPPP-S--

Nearest PDB structures (foldseek):
  4bmz-assembly1_A  TM=5.386E-01  e=3.998E+00  Helicobacter pylori 26695
  1z5p-assembly1_A-2  TM=5.718E-01  e=3.533E+00  Escherichia coli
  4bmx-assembly1_B  TM=5.753E-01  e=4.253E+00  Helicobacter pylori 26695
  4ffs-assembly1_A  TM=5.778E-01  e=5.795E+00  Helicobacter pylori J99
  6if8-assembly2_D  TM=5.288E-01  e=6.165E+00  Aeromonas hydrophila subsp. hydrophila ATCC 7966

Organism: NCBI:txid1395513

Radius of gyration: 13.97 Å; Cα contacts (8 Å, |Δi|>4): 125; chains: 1; bounding box: 44×22×31 Å

Sequence (76 aa):
MIRKMIIIKFLDRRHSTWYKVDQKDIECNHRHYYKGDIIEVNGKRYC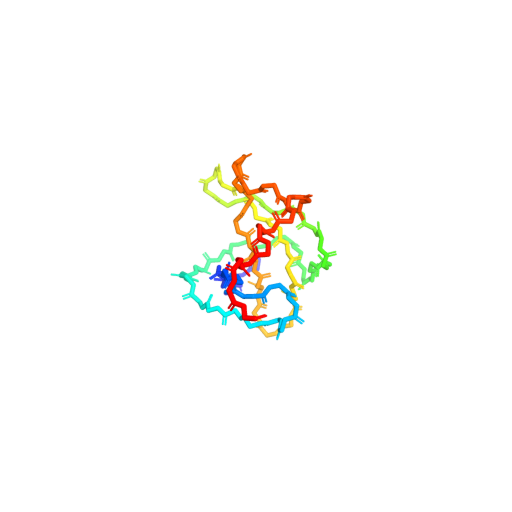VIDDHTYLRVQMMSDNVNLYHSIPEDPEK